Protein AF-A0A6G7KBL0-F1 (afdb_monomer_lite)

Foldseek 3Di:
DDDDLVVVLVVLVVQLVCLVPDQDADPVRHGDDPVVSVVSNVVSVCVSCVSVVHDDDD

Radius of gyration: 13.39 Å; chains: 1; bounding box: 34×16×38 Å

Secondary structure (DSSP, 8-state):
-PPPHHHHHHHHHHHHHHHHHS--B-TTSPBPPHHHHHHHHHHHHHHHHHHHT-PPP-

Structure (mmCIF, N/CA/C/O backbone):
data_AF-A0A6G7KBL0-F1
#
_entry.id   AF-A0A6G7KBL0-F1
#
loop_
_atom_site.group_PDB
_atom_site.id
_atom_site.type_symbol
_atom_site.label_atom_id
_atom_site.label_alt_id
_atom_site.label_comp_id
_atom_site.label_asym_id
_atom_site.label_entity_id
_atom_site.label_seq_id
_atom_site.pdbx_PDB_ins_code
_atom_site.Cartn_x
_atom_site.Cartn_y
_atom_site.Cartn_z
_atom_site.occupancy
_atom_site.B_iso_or_equiv
_atom_site.auth_seq_id
_atom_site.auth_comp_id
_atom_site.auth_asym_id
_atom_site.auth_atom_id
_atom_site.pdbx_PDB_model_num
ATOM 1 N N . MET A 1 1 ? 0.716 -2.978 22.936 1.00 46.44 1 MET A N 1
ATOM 2 C CA . MET A 1 1 ? -0.192 -1.818 22.856 1.00 46.44 1 MET A CA 1
ATOM 3 C C . MET A 1 1 ? -0.986 -2.021 21.585 1.00 46.44 1 MET A C 1
ATOM 5 O O . MET A 1 1 ? -0.346 -2.226 20.563 1.00 46.44 1 MET A O 1
ATOM 9 N N . GLU A 1 2 ? -2.314 -2.093 21.643 1.00 61.94 2 GLU A N 1
ATOM 10 C CA . GLU A 1 2 ? -3.122 -2.100 20.416 1.00 61.94 2 GLU A CA 1
ATOM 11 C C . GLU A 1 2 ? -2.971 -0.733 19.746 1.00 61.94 2 GLU A C 1
ATOM 13 O O . GLU A 1 2 ? -3.200 0.296 20.385 1.00 61.94 2 GLU A O 1
ATOM 18 N N . GLN A 1 3 ? -2.510 -0.721 18.496 1.00 67.69 3 GLN A N 1
ATOM 19 C CA . GLN A 1 3 ? -2.497 0.484 17.675 1.00 67.69 3 GLN A CA 1
ATOM 20 C C . GLN A 1 3 ? -3.949 0.914 17.437 1.00 67.69 3 GLN A C 1
ATO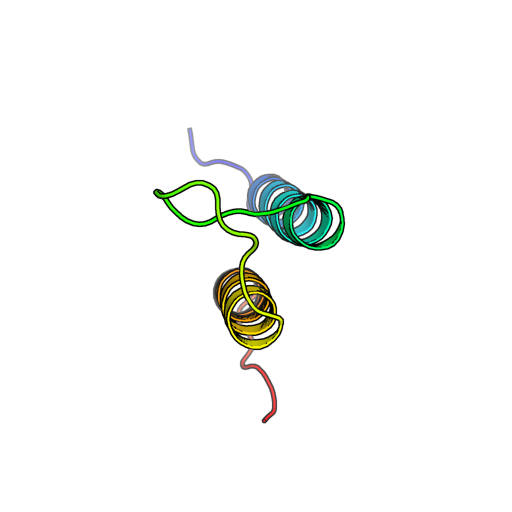M 22 O O . GLN A 1 3 ? -4.831 0.073 17.251 1.00 67.69 3 GLN A O 1
ATOM 27 N N . SER A 1 4 ? -4.224 2.217 17.483 1.00 86.88 4 SER A N 1
ATOM 28 C CA . SER A 1 4 ? -5.580 2.700 17.223 1.00 86.88 4 SER A CA 1
ATOM 29 C C . SER A 1 4 ? -5.970 2.387 15.778 1.00 86.88 4 SER A C 1
ATOM 31 O O . SER A 1 4 ? -5.196 2.660 14.864 1.00 86.88 4 SER A O 1
ATOM 33 N N . LYS A 1 5 ? -7.202 1.912 15.544 1.00 84.56 5 LYS A N 1
ATOM 34 C CA . LYS A 1 5 ? -7.749 1.694 14.189 1.00 84.56 5 LYS A CA 1
ATOM 35 C C . LYS A 1 5 ? -7.574 2.926 13.289 1.00 84.56 5 LYS A C 1
ATOM 37 O O . LYS A 1 5 ? -7.330 2.787 12.097 1.00 84.56 5 LYS A O 1
ATOM 42 N N . ALA A 1 6 ? -7.662 4.131 13.856 1.00 86.94 6 ALA A N 1
ATOM 43 C CA . ALA A 1 6 ? -7.456 5.378 13.120 1.00 86.94 6 ALA A CA 1
ATOM 44 C C . ALA A 1 6 ? -5.995 5.590 12.678 1.00 86.94 6 ALA A C 1
ATOM 46 O O . ALA A 1 6 ? -5.759 6.153 11.613 1.00 86.94 6 ALA A O 1
ATOM 47 N N . GLU A 1 7 ? -5.024 5.141 13.476 1.00 91.75 7 GLU A N 1
ATOM 48 C CA . GLU A 1 7 ? -3.604 5.188 13.110 1.00 91.75 7 GLU A CA 1
ATOM 49 C C . GLU A 1 7 ? -3.299 4.161 12.020 1.00 91.75 7 GLU A C 1
ATOM 51 O O . GLU A 1 7 ? -2.697 4.526 11.020 1.00 91.75 7 GLU A O 1
ATOM 56 N N . THR A 1 8 ? -3.816 2.933 12.132 1.00 90.94 8 THR A N 1
ATOM 57 C CA . THR A 1 8 ? -3.659 1.912 11.083 1.00 90.94 8 THR A CA 1
ATOM 58 C C . THR A 1 8 ? -4.272 2.361 9.752 1.00 90.94 8 THR A C 1
ATOM 60 O O . THR A 1 8 ? -3.639 2.231 8.711 1.00 90.94 8 THR A O 1
ATOM 63 N N . VAL A 1 9 ? -5.468 2.965 9.769 1.00 91.44 9 VAL A N 1
ATOM 64 C CA . VAL A 1 9 ? -6.085 3.551 8.561 1.00 91.44 9 VAL A CA 1
ATOM 65 C C . VAL A 1 9 ? -5.206 4.651 7.966 1.00 91.44 9 VAL A C 1
ATOM 67 O O . VAL A 1 9 ? -5.036 4.719 6.751 1.00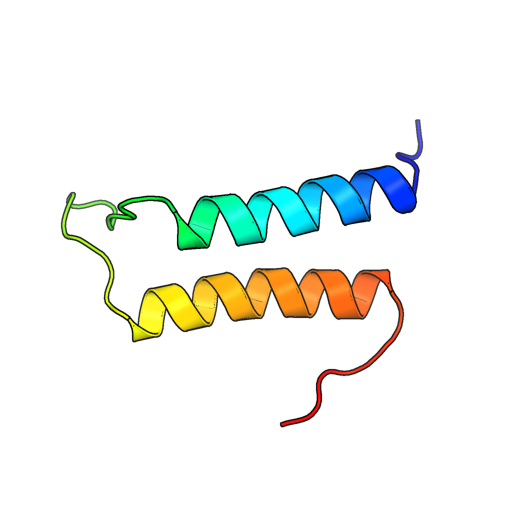 91.44 9 VAL A O 1
ATOM 70 N N . LYS A 1 10 ? -4.649 5.529 8.807 1.00 92.69 10 LYS A N 1
ATOM 71 C CA . LYS A 1 10 ? -3.776 6.611 8.349 1.00 92.69 10 LYS A CA 1
ATOM 72 C C . LYS A 1 10 ? -2.513 6.062 7.685 1.00 92.69 10 LYS A C 1
ATOM 74 O O . LYS A 1 10 ? -2.176 6.527 6.598 1.00 92.69 10 LYS A O 1
ATOM 79 N N . ASP A 1 11 ? -1.846 5.101 8.317 1.00 92.88 11 ASP A N 1
ATOM 80 C CA . ASP A 1 11 ? -0.632 4.475 7.788 1.00 92.88 11 ASP A CA 1
ATOM 81 C C . ASP A 1 11 ? -0.922 3.813 6.434 1.00 92.88 11 ASP A C 1
ATOM 83 O O . ASP A 1 11 ? -0.182 4.005 5.469 1.00 92.88 11 ASP A O 1
ATOM 87 N N . GLN A 1 12 ? -2.075 3.150 6.320 1.00 93.38 12 GLN A N 1
ATOM 88 C CA . GLN A 1 12 ? -2.512 2.506 5.086 1.00 93.38 12 GLN A CA 1
ATOM 89 C C . GLN A 1 12 ? -2.770 3.500 3.944 1.00 93.38 12 GLN A C 1
ATOM 91 O O . GLN A 1 12 ? -2.313 3.309 2.818 1.00 93.38 12 GLN A O 1
ATOM 96 N N . VAL A 1 13 ? -3.452 4.613 4.227 1.00 93.00 13 VAL A N 1
ATOM 97 C CA . VAL A 1 13 ? -3.665 5.683 3.236 1.00 93.00 13 VAL A CA 1
ATOM 98 C C . VAL A 1 13 ? -2.331 6.303 2.797 1.00 93.00 13 VAL A C 1
ATOM 100 O O . VAL A 1 13 ? -2.158 6.636 1.623 1.00 93.00 13 VAL A O 1
ATOM 103 N N . GLN A 1 14 ? -1.369 6.444 3.713 1.00 93.69 14 GLN A N 1
ATOM 104 C CA . GLN A 1 14 ? -0.029 6.943 3.391 1.00 93.69 14 GLN A CA 1
ATOM 105 C C . GLN A 1 14 ? 0.779 5.959 2.534 1.00 93.69 14 GLN A C 1
ATOM 107 O O . GLN A 1 14 ? 1.528 6.406 1.661 1.00 93.69 14 GLN A O 1
ATOM 112 N N . SER A 1 15 ? 0.601 4.652 2.737 1.00 91.69 15 SER A N 1
ATOM 113 C CA . SER A 1 15 ? 1.195 3.600 1.903 1.00 91.69 15 SER A CA 1
ATOM 114 C C . SER A 1 15 ? 0.719 3.711 0.451 1.00 91.69 15 SER A C 1
ATOM 116 O O . SER A 1 15 ? 1.536 3.897 -0.454 1.00 91.69 15 SER A O 1
ATOM 118 N N . ILE A 1 16 ? -0.604 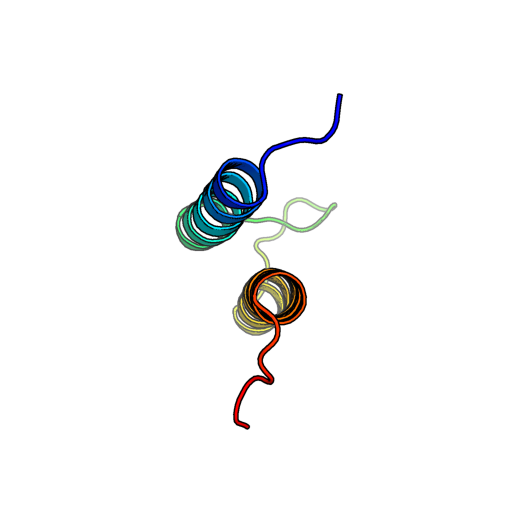3.769 0.237 1.00 92.62 16 ILE A N 1
ATOM 119 C CA . ILE A 1 16 ? -1.217 3.956 -1.092 1.00 92.62 16 ILE A CA 1
ATOM 120 C C . ILE A 1 16 ? -0.673 5.218 -1.772 1.00 92.62 16 ILE A C 1
ATOM 122 O O . ILE A 1 16 ? -0.239 5.178 -2.923 1.00 92.62 16 ILE A O 1
ATOM 126 N N . TYR A 1 17 ? -0.657 6.346 -1.056 1.00 90.12 17 TYR A N 1
ATOM 127 C CA . TYR A 1 17 ? -0.132 7.599 -1.596 1.00 90.12 17 TYR A CA 1
ATOM 128 C C . TYR A 1 17 ? 1.332 7.460 -2.032 1.00 90.12 17 TYR A C 1
ATOM 130 O O . TYR A 1 17 ? 1.689 7.867 -3.137 1.00 90.12 17 TYR A O 1
ATOM 138 N N . SER A 1 18 ? 2.167 6.839 -1.198 1.00 90.31 18 SER A N 1
ATOM 139 C CA . SER A 1 18 ? 3.5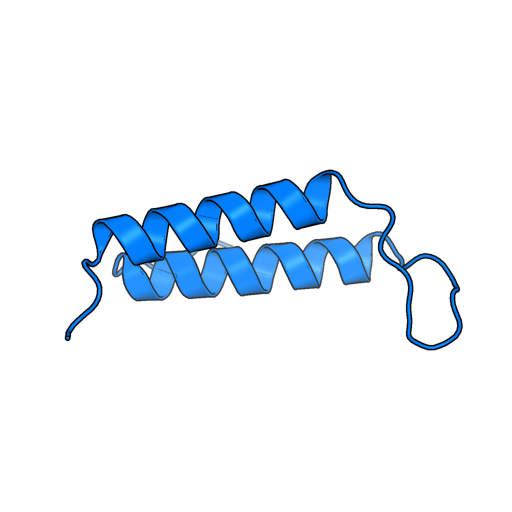92 6.653 -1.482 1.00 90.31 18 SER A CA 1
ATOM 140 C C . SER A 1 18 ? 3.817 5.771 -2.709 1.00 90.31 18 SER A C 1
ATOM 142 O O . SER A 1 18 ? 4.660 6.106 -3.541 1.00 90.31 18 SER A O 1
ATOM 144 N N . ILE A 1 19 ? 3.024 4.709 -2.875 1.00 89.50 19 ILE A N 1
ATOM 145 C CA . ILE A 1 19 ? 3.067 3.835 -4.055 1.00 89.50 19 ILE A CA 1
ATOM 146 C C . ILE A 1 19 ? 2.772 4.631 -5.333 1.00 89.50 19 ILE A C 1
ATOM 148 O O . ILE A 1 19 ? 3.503 4.522 -6.311 1.00 89.50 19 ILE A O 1
ATOM 152 N N . THR A 1 20 ? 1.764 5.508 -5.313 1.00 82.56 20 THR A N 1
ATOM 153 C CA . THR A 1 20 ? 1.379 6.293 -6.504 1.00 82.56 20 THR A CA 1
ATOM 154 C C . THR A 1 20 ? 2.354 7.411 -6.891 1.00 82.56 20 THR A C 1
ATOM 156 O O . THR A 1 20 ? 2.245 7.955 -7.987 1.00 82.56 20 THR A O 1
ATOM 159 N N . GLN A 1 21 ? 3.276 7.789 -6.001 1.00 83.12 21 GLN A N 1
ATOM 160 C CA . GLN A 1 21 ? 4.241 8.877 -6.221 1.00 83.12 21 GLN A CA 1
ATOM 161 C C . GLN A 1 21 ? 5.669 8.382 -6.477 1.00 83.12 21 GLN A C 1
ATOM 163 O O . GLN A 1 21 ? 6.521 9.171 -6.884 1.00 83.12 21 GLN A O 1
ATOM 168 N N . SER A 1 22 ? 5.953 7.109 -6.203 1.00 79.69 22 SER A N 1
ATOM 169 C CA . SER A 1 22 ? 7.313 6.572 -6.249 1.00 79.69 22 SER A CA 1
ATOM 170 C C . SER A 1 22 ? 7.621 5.952 -7.608 1.00 79.69 22 SER A C 1
ATOM 172 O O . SER A 1 22 ? 6.779 5.283 -8.205 1.00 79.69 22 SER A O 1
ATOM 174 N N . GLU A 1 23 ? 8.858 6.112 -8.080 1.00 82.81 23 GLU A N 1
ATOM 175 C CA . GLU A 1 23 ? 9.392 5.245 -9.131 1.00 82.81 23 GLU A CA 1
ATOM 176 C C . GLU A 1 23 ? 9.660 3.868 -8.513 1.00 82.81 23 GLU A C 1
ATOM 178 O O . GLU A 1 23 ? 10.675 3.658 -7.850 1.00 82.81 23 GLU A O 1
ATOM 183 N N . ILE A 1 24 ? 8.707 2.947 -8.663 1.00 85.88 24 ILE A N 1
ATOM 184 C CA . ILE A 1 24 ? 8.826 1.587 -8.132 1.00 85.88 24 ILE A CA 1
ATOM 185 C C . ILE A 1 24 ? 9.520 0.713 -9.170 1.00 85.88 24 ILE A C 1
ATOM 187 O O . ILE A 1 24 ? 9.154 0.699 -10.349 1.00 85.88 24 ILE A O 1
ATOM 191 N N . THR A 1 25 ? 10.516 -0.036 -8.715 1.00 89.38 25 THR A N 1
ATOM 192 C CA . THR A 1 25 ? 11.273 -0.982 -9.527 1.00 89.38 25 THR A CA 1
ATOM 193 C C . THR A 1 25 ? 11.160 -2.395 -8.966 1.00 89.38 25 THR A C 1
ATOM 195 O O . THR A 1 25 ? 10.954 -2.597 -7.769 1.00 89.38 25 THR A O 1
ATOM 198 N N . ASN A 1 26 ? 11.304 -3.379 -9.848 1.00 86.94 26 ASN A N 1
ATOM 199 C CA . ASN A 1 26 ? 11.498 -4.779 -9.493 1.00 86.94 26 ASN A CA 1
ATOM 200 C C . ASN A 1 26 ? 12.882 -4.995 -8.850 1.00 86.94 26 ASN A C 1
ATOM 202 O O . ASN A 1 26 ? 13.732 -4.101 -8.836 1.00 86.94 26 ASN A O 1
ATOM 206 N N . GLU A 1 27 ? 13.141 -6.212 -8.359 1.00 88.19 27 GLU A N 1
ATOM 207 C CA . GLU A 1 27 ? 14.418 -6.589 -7.724 1.00 88.19 27 GLU A CA 1
ATOM 208 C C . GLU A 1 27 ? 15.648 -6.375 -8.626 1.00 88.19 27 GLU A C 1
ATOM 210 O O . GLU A 1 27 ? 16.760 -6.180 -8.135 1.00 88.19 27 GLU A O 1
ATOM 215 N N . ASP A 1 28 ? 15.456 -6.391 -9.945 1.00 92.19 28 ASP A N 1
ATOM 216 C CA . ASP A 1 28 ? 16.493 -6.161 -10.952 1.00 92.19 28 ASP A CA 1
ATOM 217 C C . ASP A 1 28 ? 16.713 -4.670 -11.286 1.00 92.19 28 ASP A C 1
ATOM 219 O O . ASP A 1 28 ? 17.593 -4.339 -12.082 1.00 92.19 28 ASP A O 1
ATOM 223 N N . GLY A 1 29 ? 15.938 -3.765 -10.679 1.00 89.81 29 GLY A N 1
ATOM 224 C CA . GLY A 1 29 ? 15.989 -2.325 -10.925 1.00 89.81 29 GLY A CA 1
ATOM 225 C C . GLY A 1 29 ? 15.169 -1.852 -12.129 1.00 89.81 29 GLY A C 1
ATOM 226 O O . GLY A 1 29 ? 15.180 -0.657 -12.427 1.00 89.81 29 GLY A O 1
ATOM 227 N N . THR A 1 30 ? 14.444 -2.742 -12.810 1.00 92.94 30 THR A N 1
ATOM 228 C CA . THR A 1 30 ? 13.544 -2.371 -13.909 1.00 92.94 30 THR A CA 1
ATOM 229 C C . THR A 1 30 ? 12.269 -1.732 -13.347 1.00 92.94 30 THR A C 1
ATOM 231 O O . THR A 1 30 ? 11.704 -2.287 -12.404 1.00 92.94 30 THR A O 1
ATOM 234 N N . PRO A 1 31 ? 11.768 -0.607 -13.897 1.00 92.62 31 PRO A N 1
ATOM 235 C CA . PRO A 1 31 ? 10.480 -0.048 -13.489 1.00 92.62 31 PRO A CA 1
ATOM 236 C C . PRO A 1 31 ? 9.353 -1.076 -13.602 1.00 92.62 31 PRO A C 1
ATOM 238 O O . PRO A 1 31 ? 9.291 -1.822 -14.584 1.00 92.62 31 PRO A O 1
ATOM 241 N N . ILE A 1 32 ? 8.461 -1.103 -12.615 1.00 91.69 32 ILE A N 1
ATOM 242 C CA . ILE A 1 32 ? 7.293 -1.987 -12.655 1.00 91.69 32 ILE A CA 1
ATOM 243 C C . ILE A 1 32 ? 6.332 -1.575 -13.777 1.00 91.69 32 ILE A C 1
ATOM 245 O O . ILE A 1 32 ? 6.320 -0.421 -14.221 1.00 91.69 32 ILE A O 1
ATOM 249 N N . SER A 1 33 ? 5.508 -2.511 -14.248 1.00 92.31 33 SER A N 1
ATOM 250 C CA . SER A 1 33 ? 4.465 -2.181 -15.217 1.00 92.31 33 SER A CA 1
ATOM 251 C C . SER A 1 33 ? 3.293 -1.447 -14.554 1.00 92.31 33 SER A C 1
ATOM 253 O O . SER A 1 33 ? 3.131 -1.442 -13.334 1.00 92.31 33 SER A O 1
ATOM 255 N N . VAL A 1 34 ? 2.422 -0.847 -15.370 1.00 90.38 34 VAL A N 1
ATOM 256 C CA . VAL A 1 34 ? 1.1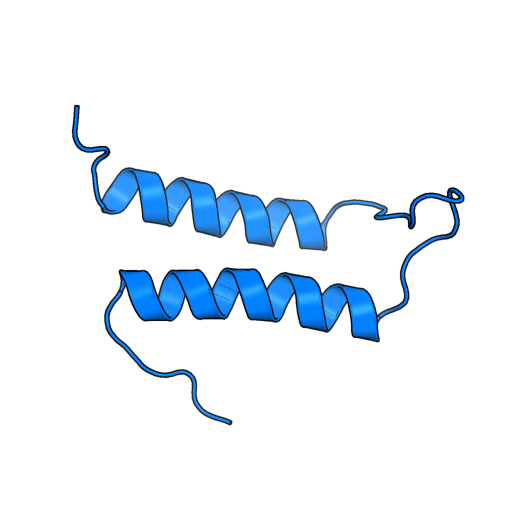68 -0.253 -14.871 1.00 90.38 34 VAL A CA 1
ATOM 257 C C . VAL A 1 34 ? 0.275 -1.308 -14.211 1.00 90.38 34 VAL A C 1
ATOM 259 O O . VAL A 1 34 ? -0.378 -0.994 -13.224 1.00 90.38 34 VAL A O 1
ATOM 262 N N . ALA A 1 35 ? 0.263 -2.543 -14.723 1.00 92.38 35 ALA A N 1
ATOM 263 C CA . ALA A 1 35 ? -0.528 -3.628 -14.145 1.00 92.38 35 ALA A CA 1
ATOM 264 C C . ALA A 1 35 ? -0.016 -4.004 -12.746 1.00 92.38 35 ALA A C 1
ATOM 266 O O . ALA A 1 35 ? -0.805 -4.081 -11.812 1.00 92.38 35 ALA A O 1
ATOM 267 N N . ASP A 1 36 ? 1.304 -4.114 -12.579 1.00 92.06 36 ASP A N 1
ATOM 268 C CA . ASP A 1 36 ? 1.913 -4.383 -11.269 1.00 92.06 36 ASP A CA 1
ATOM 269 C C . ASP A 1 36 ? 1.598 -3.257 -10.271 1.00 92.06 36 ASP A C 1
ATOM 271 O O . ASP A 1 36 ? 1.286 -3.508 -9.109 1.00 92.06 36 ASP A O 1
ATOM 275 N N . LEU A 1 37 ? 1.627 -1.997 -10.727 1.00 91.38 37 LEU A N 1
ATOM 2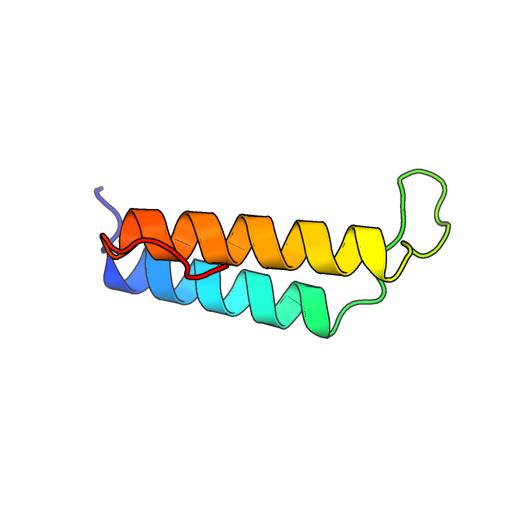76 C CA . LEU A 1 37 ? 1.259 -0.852 -9.894 1.00 91.38 37 LEU A CA 1
ATOM 277 C C . LEU A 1 37 ? -0.217 -0.904 -9.470 1.00 91.38 37 LEU A C 1
ATOM 279 O O . LEU A 1 37 ? -0.536 -0.605 -8.320 1.00 91.38 37 LEU A O 1
ATOM 283 N N . GLN A 1 38 ? -1.116 -1.268 -10.387 1.00 91.50 38 GLN A N 1
ATOM 284 C CA . GLN A 1 38 ? -2.542 -1.428 -10.095 1.00 91.50 38 GLN A CA 1
ATOM 285 C C . GLN A 1 38 ? -2.780 -2.538 -9.069 1.00 91.50 38 GLN A C 1
ATOM 287 O O . GLN A 1 38 ? -3.548 -2.322 -8.132 1.00 91.50 38 GLN A O 1
ATOM 292 N N . ASP A 1 39 ? -2.079 -3.665 -9.190 1.00 93.06 39 ASP A N 1
ATOM 293 C CA . ASP A 1 39 ? -2.163 -4.775 -8.239 1.00 93.06 39 ASP A CA 1
ATOM 294 C C . ASP A 1 39 ? -1.669 -4.369 -6.843 1.00 93.06 39 ASP A C 1
ATOM 296 O O . ASP A 1 39 ? -2.324 -4.684 -5.847 1.00 93.06 39 ASP A O 1
ATOM 300 N N . LEU A 1 40 ? -0.563 -3.619 -6.749 1.00 92.56 40 LEU A N 1
ATOM 301 C CA . LEU A 1 40 ? -0.068 -3.087 -5.473 1.00 92.56 40 LEU A CA 1
ATOM 302 C C . LEU A 1 40 ? -1.096 -2.161 -4.818 1.00 92.56 40 LEU A C 1
ATOM 304 O O . LEU A 1 40 ? -1.432 -2.329 -3.649 1.00 92.56 40 LEU A O 1
ATOM 308 N N . VAL A 1 41 ? -1.642 -1.203 -5.571 1.00 92.88 41 VAL A N 1
ATOM 309 C CA . VAL A 1 41 ? -2.672 -0.293 -5.048 1.00 92.88 41 VAL A CA 1
ATOM 310 C C . VAL A 1 41 ? -3.921 -1.067 -4.622 1.00 92.88 41 VAL A C 1
ATOM 312 O O . VAL A 1 41 ? -4.482 -0.778 -3.565 1.00 92.88 41 VAL A O 1
ATOM 315 N N . TYR A 1 42 ? -4.345 -2.064 -5.400 1.00 93.19 42 TYR A N 1
ATOM 316 C CA . TYR A 1 42 ? -5.499 -2.894 -5.068 1.00 93.19 42 TYR A CA 1
ATOM 317 C C . TYR A 1 42 ? -5.304 -3.655 -3.753 1.00 93.19 42 TYR A C 1
ATOM 319 O O . TYR A 1 42 ? -6.205 -3.643 -2.919 1.00 93.19 42 TYR A O 1
ATOM 327 N N . GLN A 1 43 ? -4.135 -4.260 -3.523 1.00 92.31 43 GLN A N 1
ATOM 328 C CA . GLN A 1 43 ? -3.832 -4.961 -2.267 1.00 92.31 43 GLN A CA 1
ATOM 329 C C . GLN A 1 43 ? -3.966 -4.034 -1.056 1.00 92.31 43 GLN A C 1
ATOM 331 O O . GLN A 1 43 ? -4.599 -4.386 -0.058 1.00 92.31 43 GLN A O 1
ATOM 336 N N . GLU A 1 44 ? -3.432 -2.820 -1.167 1.00 93.94 44 GLU A N 1
ATOM 337 C CA . GLU A 1 44 ? -3.491 -1.838 -0.090 1.00 93.94 44 GLU A CA 1
ATOM 338 C C . GLU A 1 44 ? -4.926 -1.335 0.164 1.00 93.94 44 GLU A C 1
ATOM 340 O O . GLU A 1 44 ? -5.311 -1.094 1.313 1.00 93.94 44 GLU A O 1
ATOM 345 N N . VAL A 1 45 ? -5.730 -1.184 -0.893 1.00 93.25 45 VAL A N 1
ATOM 346 C CA . VAL A 1 45 ? -7.147 -0.796 -0.799 1.00 93.25 45 VAL A CA 1
ATOM 347 C C . VAL A 1 45 ? -7.997 -1.937 -0.234 1.00 93.25 45 VAL A C 1
ATOM 349 O O . VAL A 1 45 ? -8.865 -1.684 0.600 1.00 93.25 45 VAL A O 1
ATOM 352 N N . ALA A 1 46 ? -7.731 -3.185 -0.621 1.00 92.94 46 ALA A N 1
ATOM 353 C CA . ALA A 1 46 ? -8.413 -4.367 -0.100 1.00 92.94 46 ALA A CA 1
ATOM 354 C C . ALA A 1 46 ? -8.164 -4.543 1.404 1.00 92.94 46 ALA A C 1
ATOM 356 O O . ALA A 1 46 ? -9.110 -4.757 2.162 1.00 92.94 46 ALA A O 1
ATOM 357 N N . TYR A 1 47 ? -6.921 -4.354 1.857 1.00 91.31 47 TYR A N 1
ATOM 358 C CA . TYR A 1 47 ? -6.602 -4.358 3.285 1.00 91.31 47 TYR A CA 1
ATOM 359 C C . TYR A 1 47 ? -7.346 -3.248 4.044 1.00 91.31 47 TYR A C 1
ATOM 361 O O . TYR A 1 47 ? -7.874 -3.464 5.137 1.00 91.31 47 TYR A O 1
ATOM 369 N N . LEU A 1 48 ? -7.446 -2.053 3.452 1.00 93.56 48 LEU A N 1
ATOM 370 C CA . LEU A 1 48 ? -8.203 -0.956 4.047 1.00 93.56 48 LEU A CA 1
ATOM 371 C C . LEU A 1 48 ? -9.708 -1.267 4.128 1.00 93.56 48 LEU A C 1
ATOM 373 O O . LEU A 1 48 ? -10.344 -0.942 5.132 1.00 93.56 48 LEU A O 1
ATOM 377 N N . ALA A 1 49 ? -10.271 -1.903 3.100 1.00 92.44 49 ALA A N 1
ATOM 378 C CA . ALA A 1 49 ? -11.668 -2.327 3.065 1.00 92.44 49 ALA A CA 1
ATOM 379 C C . ALA A 1 49 ? -11.968 -3.372 4.154 1.00 92.44 49 ALA A C 1
ATOM 381 O O . ALA A 1 49 ? -12.924 -3.202 4.915 1.00 92.44 49 ALA A O 1
ATOM 382 N N . GLU A 1 50 ? -11.093 -4.371 4.325 1.00 91.69 50 GLU A N 1
ATOM 383 C CA . GLU A 1 50 ? -11.169 -5.354 5.415 1.00 91.69 50 GLU A CA 1
ATOM 384 C C . GLU A 1 50 ? -11.127 -4.668 6.788 1.00 91.69 50 GLU A C 1
ATOM 386 O O . GLU A 1 50 ? -11.984 -4.905 7.644 1.00 91.69 50 GLU A O 1
ATOM 391 N N . LEU A 1 51 ? -10.177 -3.747 6.986 1.00 90.69 51 LEU A N 1
ATOM 392 C CA . LEU A 1 51 ? -10.038 -3.001 8.234 1.00 90.69 51 LEU A CA 1
ATOM 393 C C . LEU A 1 51 ? -11.298 -2.182 8.549 1.00 90.69 51 LEU A C 1
ATOM 395 O O . LEU A 1 51 ? -11.704 -2.064 9.710 1.00 90.69 51 LEU A O 1
ATOM 399 N N . LEU A 1 52 ? -11.924 -1.588 7.534 1.00 90.88 52 LEU A N 1
ATOM 400 C CA . LEU A 1 52 ? -13.112 -0.749 7.676 1.00 90.88 52 LEU A CA 1
ATOM 401 C C . LEU A 1 52 ? -14.424 -1.548 7.697 1.00 90.88 52 LEU A C 1
ATOM 403 O O . LEU A 1 52 ? -15.410 -1.034 8.227 1.00 90.88 52 LEU A O 1
ATOM 407 N N . GLY A 1 53 ? -14.411 -2.805 7.252 1.00 92.62 53 GLY A N 1
ATOM 408 C CA . GLY A 1 53 ? -15.544 -3.727 7.295 1.00 92.62 53 GLY A CA 1
ATOM 409 C C . GLY A 1 53 ? -16.517 -3.570 6.127 1.00 92.62 53 GLY A C 1
ATOM 410 O O . GLY A 1 53 ? -17.723 -3.693 6.336 1.00 92.62 53 GLY A O 1
ATOM 411 N N . PHE A 1 54 ? -16.017 -3.270 4.926 1.00 89.75 54 PHE A N 1
ATOM 412 C CA . PHE A 1 54 ? -16.821 -3.249 3.700 1.00 89.75 54 PHE A CA 1
ATOM 413 C C . PHE A 1 54 ? -16.142 -4.026 2.568 1.00 89.75 54 PHE A C 1
ATOM 415 O O . PHE A 1 54 ? -14.938 -4.260 2.601 1.00 89.75 54 PHE A O 1
ATOM 422 N N . GLU A 1 55 ? -16.930 -4.428 1.573 1.00 88.25 55 GLU A N 1
ATOM 423 C CA . GLU A 1 55 ? -16.454 -5.107 0.364 1.00 88.25 55 GLU A CA 1
ATOM 424 C C . GLU A 1 55 ? -16.232 -4.083 -0.757 1.00 88.25 55 GLU A C 1
ATOM 426 O O . GLU A 1 55 ? -16.960 -3.092 -0.851 1.00 88.25 55 GLU A O 1
ATOM 431 N N . LEU A 1 56 ? -15.210 -4.301 -1.586 1.00 86.12 56 LEU A N 1
ATOM 432 C CA . LEU A 1 56 ? -14.989 -3.497 -2.788 1.00 86.12 56 LEU A CA 1
ATOM 433 C C . LEU A 1 56 ? -15.981 -3.923 -3.876 1.00 86.12 56 LEU A C 1
ATOM 435 O O . LEU A 1 56 ? -16.261 -5.110 -4.024 1.00 86.12 56 LEU A O 1
ATOM 439 N N . GLU A 1 57 ? -16.512 -2.952 -4.617 1.00 78.50 57 GLU A N 1
ATOM 440 C CA . GLU A 1 57 ? -17.334 -3.213 -5.803 1.00 78.50 57 GLU A CA 1
ATOM 441 C C . GLU A 1 57 ? -16.420 -3.488 -7.012 1.00 78.50 57 GLU A C 1
ATOM 443 O O . GLU A 1 57 ? -15.393 -2.819 -7.159 1.00 78.50 57 GLU A O 1
ATOM 448 N N . ASP A 1 58 ? -16.795 -4.475 -7.837 1.00 69.50 58 ASP A N 1
ATOM 449 C CA . ASP A 1 58 ? -16.091 -4.879 -9.071 1.00 69.50 58 ASP A CA 1
ATOM 450 C C . ASP A 1 58 ? -16.123 -3.806 -10.180 1.00 69.50 58 ASP A C 1
ATOM 452 O O . ASP A 1 58 ? -17.186 -3.166 -10.382 1.00 69.50 58 ASP A O 1
#

pLDDT: mean 88.2, std 8.43, range [46.44, 93.94]

Organism: NCBI:txid1868794

Sequence (58 aa):
MEQSKAETVKDQVQSIYSITQSEITNEDGTPISVADLQDLVYQEVAYLAELLGFELED